Protein AF-A0A7W1DLP0-F1 (afdb_monomer_lite)

Radius of gyration: 19.82 Å; chains: 1; bounding box: 44×26×60 Å

pLDDT: mean 76.27, std 16.52, range [38.44, 96.44]

Sequence (140 aa):
MMRAHSLRAVLAGSERDIARGMTSEERAEEHRLATALTTLLAQRTSQRSLPKPDAASLAKLELAIKGATAERAAAREKLFARLPDLPIWRGLGPVATVEDLPTLLDTDGQALLQFLVDEHDVLMLLASRKTGQAGIVQKA

Foldseek 3Di:
DVVVVVVCLVCVVVLLVQQPPHDPVLNVVLVVLNVQLVVLVVVLVVLVPDPDRDPVVNVVSVVSNVVSVVVNVVSVVVVCVVVVCSCVVSVVDPDDDLVCLCVVAVDAPDKDWDWDDDPPDIWIKIFHDDVPDGDTDGDD

Secondary structure (DSSP, 8-state):
-HHHHHHHHHHTTGGGG--TT--HHHHHHHHHHHHHHHHHHHHHHHHHHSSS--HHHHHHHHHHHHHHHHHHHHHHHHHHHH-TTHHHHTT-SSPP-GGGHHHHT-STT-EEEEEEE-SS-EEEEEEEEETTEEEEEEE-

Structure (mmCIF, N/CA/C/O backbone):
data_AF-A0A7W1DLP0-F1
#
_entry.id   AF-A0A7W1DLP0-F1
#
loop_
_atom_site.group_PDB
_atom_site.id
_atom_site.type_symbol
_atom_site.label_atom_id
_atom_site.label_alt_id
_atom_site.label_comp_id
_atom_site.label_asym_id
_atom_site.label_entity_id
_atom_site.label_seq_id
_atom_site.pdbx_PDB_ins_code
_atom_site.Cartn_x
_atom_site.Cartn_y
_atom_site.Cartn_z
_atom_site.occupancy
_atom_site.B_iso_or_equiv
_atom_site.auth_seq_id
_atom_site.auth_comp_id
_atom_site.auth_asym_id
_atom_site.auth_atom_id
_atom_site.pdbx_PDB_model_num
ATOM 1 N N . MET A 1 1 ? 12.553 8.862 4.608 1.00 42.56 1 MET A N 1
ATOM 2 C CA . MET A 1 1 ? 11.181 8.817 4.047 1.00 42.56 1 MET A CA 1
ATOM 3 C C . MET A 1 1 ? 10.922 7.701 3.018 1.00 42.56 1 MET A C 1
ATOM 5 O O . MET A 1 1 ? 9.783 7.269 2.940 1.00 42.56 1 MET A O 1
ATOM 9 N N . MET A 1 2 ? 11.908 7.147 2.287 1.00 38.44 2 MET A N 1
ATOM 10 C CA . MET A 1 2 ? 11.656 6.032 1.335 1.00 38.44 2 MET A CA 1
ATOM 11 C C . MET A 1 2 ? 11.213 4.704 1.984 1.00 38.44 2 MET A C 1
ATOM 13 O O . MET A 1 2 ? 10.457 3.947 1.384 1.00 38.44 2 MET A O 1
ATOM 17 N N . ARG A 1 3 ? 11.642 4.427 3.224 1.00 41.91 3 ARG A N 1
ATOM 18 C CA . ARG A 1 3 ? 11.390 3.152 3.92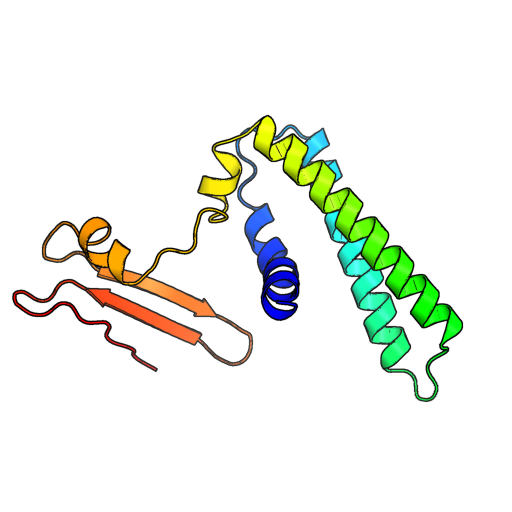4 1.00 41.91 3 ARG A CA 1
ATOM 19 C C . ARG A 1 3 ? 9.898 2.886 4.171 1.00 41.91 3 ARG A C 1
ATOM 21 O O . ARG A 1 3 ? 9.448 1.760 4.010 1.00 41.91 3 ARG A O 1
ATOM 28 N N . ALA A 1 4 ? 9.132 3.934 4.482 1.00 40.12 4 ALA A N 1
ATOM 29 C CA . ALA A 1 4 ? 7.700 3.837 4.760 1.00 40.12 4 ALA A CA 1
ATOM 30 C C . ALA A 1 4 ? 6.877 3.505 3.505 1.00 40.12 4 ALA A C 1
ATOM 32 O O . ALA A 1 4 ? 5.945 2.713 3.580 1.00 40.12 4 ALA A O 1
ATOM 33 N N . HIS A 1 5 ? 7.231 4.059 2.341 1.00 40.94 5 HIS A N 1
ATOM 34 C CA . HIS A 1 5 ? 6.543 3.750 1.083 1.00 40.94 5 HIS A CA 1
ATOM 35 C C . HIS A 1 5 ? 6.818 2.322 0.607 1.00 40.94 5 HIS A C 1
ATOM 37 O O . HIS A 1 5 ? 5.890 1.646 0.171 1.00 40.94 5 HIS A O 1
ATOM 43 N N . SER A 1 6 ? 8.058 1.846 0.749 1.00 41.81 6 SER A N 1
ATOM 44 C CA . SER A 1 6 ? 8.418 0.460 0.430 1.00 41.81 6 SER A CA 1
ATOM 45 C C . SER A 1 6 ? 7.738 -0.536 1.367 1.00 41.81 6 SER A C 1
ATOM 47 O O . SER A 1 6 ? 7.162 -1.509 0.897 1.00 41.81 6 SER A O 1
ATOM 49 N N . LEU A 1 7 ? 7.728 -0.262 2.677 1.00 45.34 7 LEU A N 1
ATOM 50 C CA . LEU A 1 7 ? 7.032 -1.098 3.656 1.00 45.34 7 LEU A CA 1
ATOM 51 C C . LEU A 1 7 ? 5.526 -1.153 3.368 1.00 45.34 7 LEU A C 1
ATOM 53 O O . LEU A 1 7 ? 4.936 -2.223 3.371 1.00 45.34 7 LEU A O 1
ATOM 57 N N . ARG A 1 8 ? 4.912 -0.019 3.017 1.00 53.09 8 ARG A N 1
ATOM 58 C CA . ARG A 1 8 ? 3.493 0.044 2.643 1.00 53.09 8 ARG A CA 1
ATOM 59 C C . ARG A 1 8 ? 3.184 -0.708 1.348 1.00 53.09 8 ARG A C 1
ATOM 61 O O . ARG A 1 8 ? 2.089 -1.227 1.200 1.00 53.09 8 ARG A O 1
ATOM 68 N N . ALA A 1 9 ? 4.125 -0.781 0.407 1.00 48.84 9 ALA A N 1
ATOM 69 C CA . ALA A 1 9 ? 3.966 -1.599 -0.795 1.00 48.84 9 ALA A CA 1
ATOM 70 C C . ALA A 1 9 ? 4.011 -3.106 -0.480 1.00 48.84 9 ALA A C 1
ATOM 72 O O . ALA A 1 9 ? 3.271 -3.864 -1.098 1.00 48.84 9 ALA A O 1
ATOM 73 N N . VAL A 1 10 ? 4.826 -3.519 0.498 1.00 50.47 10 VAL A N 1
ATOM 74 C CA . VAL A 1 10 ? 4.902 -4.909 0.985 1.00 50.47 10 VAL A CA 1
ATOM 75 C C . VAL A 1 10 ? 3.661 -5.278 1.811 1.00 50.47 10 VAL A C 1
ATOM 77 O O . VAL A 1 10 ? 3.060 -6.321 1.580 1.00 50.47 10 VAL A O 1
ATOM 80 N N . LEU A 1 11 ? 3.212 -4.390 2.705 1.00 53.84 11 LEU A N 1
ATOM 81 C CA . LEU A 1 11 ? 2.037 -4.600 3.564 1.00 53.84 11 LEU A CA 1
ATOM 82 C C . LEU A 1 11 ? 0.693 -4.450 2.830 1.00 53.84 11 LEU A C 1
ATOM 84 O O . LEU A 1 11 ? -0.323 -4.958 3.296 1.00 53.84 11 LEU A O 1
ATOM 88 N N . ALA A 1 12 ? 0.674 -3.818 1.651 1.00 54.06 12 ALA A N 1
ATOM 89 C CA . ALA A 1 12 ? -0.527 -3.688 0.824 1.00 54.06 12 ALA A CA 1
ATOM 90 C C . ALA A 1 12 ? -1.124 -5.039 0.387 1.00 54.06 12 ALA A C 1
ATOM 92 O O . ALA A 1 12 ? -2.293 -5.087 0.003 1.00 54.06 12 ALA A O 1
ATOM 93 N N . GLY A 1 13 ? -0.345 -6.128 0.435 1.00 48.44 13 GLY A N 1
ATOM 94 C CA . GLY A 1 13 ? -0.858 -7.485 0.241 1.00 48.44 13 GLY A CA 1
ATOM 95 C C . GLY A 1 13 ? -1.879 -7.886 1.310 1.00 48.44 13 GLY A C 1
ATOM 96 O O . GLY A 1 13 ? -2.881 -8.505 0.970 1.00 48.44 13 GLY A O 1
ATOM 97 N N . SER A 1 14 ? -1.669 -7.450 2.555 1.00 50.94 14 SER A N 1
ATOM 98 C CA . SER A 1 14 ? -2.524 -7.744 3.715 1.00 50.94 14 SER A CA 1
ATOM 99 C C . SER A 1 14 ? -3.711 -6.779 3.852 1.00 50.94 14 SER A C 1
ATOM 101 O O . SER A 1 14 ? -4.709 -7.109 4.479 1.00 50.94 14 SER A O 1
ATOM 103 N N . GLU A 1 15 ? -3.646 -5.593 3.230 1.00 53.72 15 GLU A N 1
ATOM 104 C CA . GLU A 1 15 ? -4.760 -4.622 3.183 1.00 53.72 15 GLU A CA 1
ATOM 105 C C . GLU A 1 15 ? -5.958 -5.121 2.341 1.00 53.72 15 GLU A C 1
ATOM 107 O O . GLU A 1 15 ? -7.066 -4.589 2.457 1.00 53.72 15 GLU A O 1
ATOM 112 N N . ARG A 1 16 ? -5.739 -6.121 1.472 1.00 56.09 16 ARG A N 1
ATOM 113 C CA . ARG A 1 16 ? -6.706 -6.598 0.466 1.00 56.09 16 ARG A CA 1
ATOM 114 C C . ARG A 1 16 ? -7.901 -7.358 1.039 1.00 56.09 16 ARG A C 1
ATOM 116 O O . ARG A 1 16 ? -8.958 -7.342 0.410 1.00 56.09 16 ARG A O 1
ATOM 123 N N . ASP A 1 17 ? -7.776 -7.958 2.218 1.00 60.97 17 ASP A N 1
ATOM 124 C CA . ASP A 1 17 ? -8.845 -8.799 2.780 1.00 60.97 17 ASP A CA 1
ATOM 125 C C . ASP A 1 17 ? -9.958 -7.985 3.458 1.00 60.97 17 ASP A C 1
ATOM 127 O O . ASP A 1 17 ? -11.027 -8.500 3.788 1.00 60.97 17 ASP A O 1
ATOM 131 N N . ILE A 1 18 ? -9.755 -6.672 3.595 1.00 68.94 18 ILE A N 1
ATOM 132 C CA . ILE A 1 18 ? -10.719 -5.746 4.181 1.00 68.94 18 ILE A CA 1
ATOM 133 C C . ILE A 1 18 ? -11.300 -4.890 3.051 1.00 68.94 18 ILE A C 1
ATOM 135 O O . ILE A 1 18 ? -10.790 -3.820 2.716 1.00 68.94 18 ILE A O 1
ATOM 139 N N . ALA A 1 19 ? -12.375 -5.396 2.438 1.00 80.56 19 ALA A N 1
ATOM 140 C CA . ALA A 1 19 ? -13.072 -4.783 1.296 1.00 80.56 19 ALA A CA 1
ATOM 141 C C . ALA A 1 19 ? -14.532 -4.393 1.602 1.00 80.56 19 ALA A C 1
ATOM 143 O O . ALA A 1 19 ? -15.372 -4.260 0.705 1.00 80.56 19 ALA A O 1
ATOM 144 N N . ARG A 1 20 ? -14.864 -4.242 2.888 1.00 80.31 20 ARG A N 1
ATOM 145 C CA . ARG A 1 20 ? -16.214 -3.896 3.343 1.00 80.31 20 ARG A CA 1
ATOM 146 C C . ARG A 1 20 ? -16.670 -2.577 2.705 1.00 80.31 20 ARG A C 1
ATOM 148 O O . ARG A 1 20 ? -15.977 -1.570 2.790 1.00 80.31 20 ARG A O 1
ATOM 155 N N . GLY A 1 21 ? -17.838 -2.593 2.061 1.00 86.44 21 GLY A N 1
ATOM 156 C CA . GLY A 1 21 ? -18.411 -1.422 1.382 1.00 86.44 21 GLY A CA 1
ATOM 157 C C . GLY A 1 21 ? -17.855 -1.136 -0.022 1.00 86.44 21 GLY A C 1
ATOM 158 O O . GLY A 1 21 ? -18.297 -0.179 -0.666 1.00 86.44 21 GLY A O 1
ATOM 159 N N . MET A 1 22 ? -16.909 -1.942 -0.521 1.00 91.69 22 MET A N 1
ATOM 160 C CA . MET A 1 22 ? -16.410 -1.839 -1.895 1.00 91.69 22 MET A CA 1
ATOM 161 C C . MET A 1 22 ? -17.300 -2.597 -2.880 1.00 91.69 22 MET A C 1
ATOM 163 O O . MET A 1 22 ? -17.646 -3.770 -2.679 1.00 91.69 22 MET A O 1
ATOM 167 N N . THR A 1 23 ? -17.591 -1.955 -4.005 1.00 93.12 23 THR A N 1
ATOM 168 C CA . THR A 1 23 ? -18.202 -2.610 -5.164 1.00 93.12 23 THR A CA 1
ATOM 169 C C . THR A 1 23 ? -17.237 -3.620 -5.795 1.00 93.12 23 THR A C 1
ATOM 171 O O . THR A 1 23 ? -16.037 -3.647 -5.502 1.00 93.12 23 THR A O 1
ATOM 174 N N . SER A 1 24 ? -17.758 -4.494 -6.657 1.00 90.31 24 SER A N 1
ATOM 175 C CA . SER A 1 24 ? -16.933 -5.416 -7.446 1.00 90.31 24 SER A CA 1
ATOM 176 C C . SER A 1 24 ? -15.985 -4.677 -8.389 1.00 90.31 24 SER A C 1
ATOM 178 O O . SER A 1 24 ? -14.847 -5.106 -8.554 1.00 90.31 24 SER A O 1
ATOM 180 N N . GLU A 1 25 ? -16.430 -3.560 -8.964 1.00 92.56 25 GLU A N 1
ATOM 181 C CA . GLU A 1 25 ? -15.634 -2.731 -9.871 1.00 92.56 25 GLU A CA 1
ATOM 182 C C . GLU A 1 25 ? -14.453 -2.087 -9.147 1.00 92.56 25 GLU A C 1
ATOM 184 O O . GLU A 1 25 ? -13.322 -2.176 -9.611 1.00 92.56 25 GLU A O 1
ATOM 189 N N . GLU A 1 26 ? -14.672 -1.527 -7.958 1.00 92.44 26 GLU A N 1
ATOM 190 C CA . GLU A 1 26 ? -13.589 -0.922 -7.172 1.00 92.44 26 GLU A CA 1
ATOM 191 C C . GLU A 1 26 ? -12.581 -1.953 -6.675 1.00 92.44 26 GLU A C 1
ATOM 193 O O . GLU A 1 26 ? -11.384 -1.676 -6.628 1.00 92.44 26 GLU A O 1
ATOM 198 N N . ARG A 1 27 ? -13.048 -3.159 -6.328 1.00 90.56 27 ARG A N 1
ATOM 199 C CA . ARG A 1 27 ? -12.160 -4.277 -5.985 1.00 90.56 27 ARG A CA 1
ATOM 200 C C . ARG A 1 27 ? -11.324 -4.710 -7.183 1.00 90.56 27 ARG A C 1
ATOM 202 O O . ARG A 1 27 ? -10.123 -4.927 -7.037 1.00 90.56 27 ARG A O 1
ATOM 209 N N . ALA A 1 28 ? -11.944 -4.829 -8.356 1.00 91.06 28 ALA A N 1
ATOM 210 C CA . ALA A 1 28 ? -11.246 -5.176 -9.588 1.00 91.06 28 ALA A CA 1
ATOM 211 C C . ALA A 1 28 ? -10.216 -4.105 -9.964 1.00 91.06 28 ALA A C 1
ATOM 213 O O . ALA A 1 28 ? -9.087 -4.439 -10.318 1.00 91.06 28 ALA A O 1
ATOM 214 N N . GLU A 1 29 ? -10.569 -2.831 -9.817 1.00 92.69 29 GLU A N 1
ATOM 215 C CA . GLU A 1 29 ? -9.684 -1.712 -10.117 1.00 92.69 29 GLU A CA 1
ATOM 216 C C . GLU A 1 29 ? -8.503 -1.630 -9.143 1.00 92.69 29 GLU A C 1
ATOM 218 O O . GLU A 1 29 ? -7.348 -1.545 -9.566 1.00 92.69 29 GLU A O 1
ATOM 223 N N . GLU A 1 30 ? -8.749 -1.752 -7.836 1.00 90.06 30 GLU A N 1
ATOM 224 C CA . GLU A 1 30 ? -7.677 -1.817 -6.839 1.00 90.06 30 GLU A CA 1
ATOM 225 C C . GLU A 1 30 ? -6.756 -3.021 -7.091 1.00 90.06 30 GLU A C 1
ATOM 227 O O . GLU A 1 30 ? -5.528 -2.906 -6.992 1.00 90.06 30 GLU A O 1
ATOM 232 N N . HIS A 1 31 ? -7.329 -4.167 -7.475 1.00 88.56 31 HIS A N 1
ATOM 233 C CA . HIS A 1 31 ? -6.557 -5.345 -7.844 1.00 88.56 31 HIS A CA 1
ATOM 234 C C . HIS A 1 31 ? -5.685 -5.086 -9.079 1.00 88.56 31 HIS A C 1
ATOM 236 O O . HIS A 1 31 ? -4.482 -5.349 -9.023 1.00 88.56 31 HIS A O 1
ATOM 242 N N . ARG A 1 32 ? -6.258 -4.527 -10.153 1.00 93.31 32 ARG A N 1
ATOM 243 C CA . ARG A 1 32 ? -5.564 -4.187 -11.404 1.00 93.31 32 ARG A CA 1
ATOM 244 C C . ARG A 1 32 ? -4.372 -3.268 -11.145 1.00 93.31 32 ARG A C 1
ATOM 246 O O . ARG A 1 32 ? -3.258 -3.581 -11.564 1.00 93.31 32 ARG A O 1
ATOM 253 N N . LEU A 1 33 ? -4.591 -2.171 -10.421 1.00 89.88 33 LEU A N 1
ATOM 254 C CA . LEU A 1 33 ? -3.567 -1.170 -10.109 1.00 89.88 33 LEU A CA 1
ATOM 255 C C . LEU A 1 33 ? -2.422 -1.751 -9.274 1.00 89.88 33 LEU A C 1
ATOM 257 O O . LEU A 1 33 ? -1.248 -1.500 -9.551 1.00 89.88 33 LEU A O 1
ATOM 261 N N . ALA A 1 34 ? -2.748 -2.552 -8.258 1.00 85.38 34 ALA A N 1
ATOM 262 C CA . ALA A 1 34 ? -1.739 -3.199 -7.428 1.00 85.38 34 ALA A CA 1
ATOM 263 C C . ALA A 1 34 ? -0.922 -4.232 -8.223 1.00 85.38 34 ALA A C 1
ATOM 265 O O . ALA A 1 34 ? 0.304 -4.226 -8.144 1.00 85.38 34 ALA A O 1
ATOM 266 N N . THR A 1 35 ? -1.571 -5.064 -9.041 1.00 86.31 35 THR A N 1
ATOM 267 C CA . THR A 1 35 ? -0.886 -6.052 -9.890 1.00 86.31 35 THR A CA 1
ATOM 268 C C . THR A 1 35 ? 0.025 -5.380 -10.921 1.00 86.31 35 THR A C 1
ATOM 270 O O . THR A 1 35 ? 1.158 -5.827 -11.117 1.00 86.31 35 THR A O 1
ATOM 273 N N . ALA A 1 36 ? -0.410 -4.272 -11.528 1.00 89.31 36 ALA A N 1
ATOM 274 C CA . ALA A 1 36 ? 0.414 -3.492 -12.449 1.00 89.31 36 ALA A CA 1
ATOM 275 C C . ALA A 1 36 ? 1.685 -2.957 -11.766 1.00 89.31 36 ALA A C 1
ATOM 277 O O . ALA A 1 36 ? 2.790 -3.136 -12.282 1.00 89.31 36 ALA A O 1
ATOM 278 N N . LEU A 1 37 ? 1.551 -2.367 -10.573 1.00 88.81 37 LEU A N 1
ATOM 279 C CA . LEU A 1 37 ? 2.692 -1.849 -9.816 1.00 88.81 37 LEU A CA 1
ATOM 280 C C . LEU A 1 37 ? 3.661 -2.963 -9.393 1.00 88.81 37 LEU A C 1
ATOM 282 O O . LEU A 1 37 ? 4.868 -2.824 -9.590 1.00 88.81 37 LEU A O 1
ATOM 286 N N . THR A 1 38 ? 3.155 -4.081 -8.863 1.00 84.44 38 THR A N 1
ATOM 287 C CA . THR A 1 38 ? 3.988 -5.237 -8.488 1.00 84.44 38 THR A CA 1
ATOM 288 C C . THR A 1 38 ? 4.745 -5.794 -9.690 1.00 84.44 38 THR A C 1
ATOM 290 O O . THR A 1 38 ? 5.937 -6.078 -9.587 1.00 84.44 38 THR A O 1
ATOM 293 N N . THR A 1 39 ? 4.090 -5.882 -10.849 1.00 89.31 39 THR A N 1
ATOM 294 C CA . THR A 1 39 ? 4.720 -6.346 -12.093 1.00 89.31 39 THR A CA 1
ATOM 295 C C . THR A 1 39 ? 5.867 -5.427 -12.512 1.00 89.31 39 THR A C 1
ATOM 297 O O . THR A 1 39 ? 6.962 -5.906 -12.797 1.00 89.31 39 THR A O 1
ATOM 300 N N . LEU A 1 40 ? 5.661 -4.106 -12.494 1.00 90.06 40 LEU A N 1
ATOM 301 C CA . LEU A 1 40 ? 6.706 -3.132 -12.829 1.00 90.06 40 LEU A CA 1
ATOM 302 C C . LEU A 1 40 ? 7.891 -3.192 -11.854 1.00 90.06 40 LEU A C 1
ATOM 304 O O . LEU A 1 40 ? 9.050 -3.127 -12.271 1.00 90.06 40 LEU A O 1
ATOM 308 N N . LEU A 1 41 ? 7.619 -3.354 -10.555 1.00 87.62 41 LEU A N 1
ATOM 309 C CA . LEU A 1 41 ? 8.659 -3.522 -9.539 1.00 87.62 41 LEU A CA 1
ATOM 310 C C . LEU A 1 41 ? 9.466 -4.806 -9.769 1.00 87.62 41 LEU 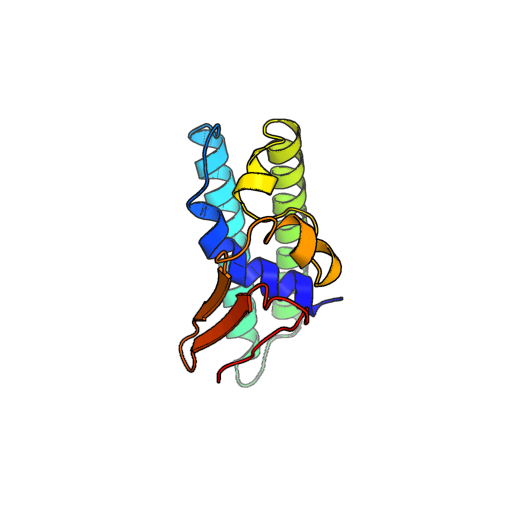A C 1
ATOM 312 O O . LEU A 1 41 ? 10.694 -4.761 -9.692 1.00 87.62 41 LEU A O 1
ATOM 316 N N . ALA A 1 42 ? 8.804 -5.918 -10.099 1.00 87.50 42 ALA A N 1
ATOM 317 C CA . ALA A 1 42 ? 9.459 -7.182 -10.427 1.00 87.50 42 ALA A CA 1
ATOM 318 C C . ALA A 1 42 ? 10.324 -7.064 -11.693 1.00 87.50 42 ALA A C 1
ATOM 320 O O . ALA A 1 42 ? 11.484 -7.476 -11.683 1.00 87.50 42 ALA A O 1
ATOM 321 N N . GLN A 1 43 ? 9.811 -6.422 -12.749 1.00 91.62 43 GLN A N 1
ATOM 322 C CA . GLN A 1 43 ? 10.566 -6.148 -13.977 1.00 91.62 43 GLN A CA 1
ATOM 323 C C . GLN A 1 43 ? 11.817 -5.315 -13.699 1.00 91.62 43 GLN A C 1
ATOM 325 O O . GLN A 1 43 ? 12.900 -5.644 -14.182 1.00 91.62 43 GLN A O 1
ATOM 330 N N . ARG A 1 44 ? 11.706 -4.271 -12.869 1.00 92.81 44 ARG A N 1
ATOM 331 C CA . ARG A 1 44 ? 12.865 -3.479 -12.444 1.00 92.81 44 ARG A CA 1
ATOM 332 C C . ARG A 1 44 ? 13.876 -4.327 -11.680 1.00 92.81 44 ARG A C 1
ATOM 334 O O . ARG A 1 44 ? 15.067 -4.233 -11.962 1.00 92.81 44 ARG A O 1
ATOM 341 N N . THR A 1 45 ? 13.432 -5.125 -10.712 1.00 88.75 45 THR A N 1
ATOM 342 C CA . THR A 1 45 ? 14.326 -6.001 -9.941 1.00 88.75 45 THR A CA 1
ATOM 343 C C . THR A 1 45 ? 15.062 -6.971 -10.866 1.00 88.75 45 THR A C 1
ATOM 345 O O . THR A 1 45 ? 16.287 -7.052 -10.805 1.00 88.75 45 THR A O 1
ATOM 348 N N . SER A 1 46 ? 14.346 -7.608 -11.798 1.00 91.19 46 SER A N 1
ATOM 349 C CA . SER A 1 46 ? 14.927 -8.489 -12.815 1.00 91.19 46 SER A CA 1
ATOM 350 C C . SER A 1 46 ? 15.955 -7.757 -13.681 1.00 91.19 46 SER A C 1
ATOM 352 O O . SER A 1 46 ? 17.075 -8.235 -13.835 1.00 91.19 46 SER A O 1
ATOM 354 N N . GLN A 1 47 ? 15.627 -6.568 -14.193 1.00 91.25 47 GLN A N 1
ATOM 355 C CA . GLN A 1 47 ? 16.534 -5.769 -15.021 1.00 91.25 47 GLN A CA 1
ATOM 356 C C . GLN A 1 47 ? 17.815 -5.371 -14.273 1.00 91.25 47 GLN A C 1
ATOM 358 O O . GLN A 1 47 ? 18.901 -5.382 -14.848 1.00 91.25 47 GLN A O 1
ATOM 363 N N . ARG A 1 48 ? 17.707 -5.042 -12.980 1.00 90.88 48 ARG A N 1
ATOM 364 C CA . ARG A 1 48 ? 18.861 -4.708 -12.128 1.00 90.88 48 ARG A CA 1
ATOM 365 C C . ARG A 1 48 ? 19.740 -5.913 -11.804 1.00 90.88 48 ARG A C 1
ATOM 367 O O . ARG A 1 48 ? 20.906 -5.711 -11.489 1.00 90.88 48 ARG A O 1
ATOM 374 N N . SER A 1 49 ? 19.190 -7.125 -11.859 1.00 92.19 49 SER A N 1
ATOM 375 C CA . SER A 1 49 ? 19.924 -8.366 -11.579 1.00 92.19 49 SER A CA 1
ATOM 376 C C . SER A 1 49 ? 20.754 -8.874 -12.764 1.00 92.19 49 SER A C 1
ATOM 378 O O . SER A 1 49 ? 21.555 -9.791 -12.605 1.00 92.19 49 SER A O 1
ATOM 380 N N . LEU A 1 50 ?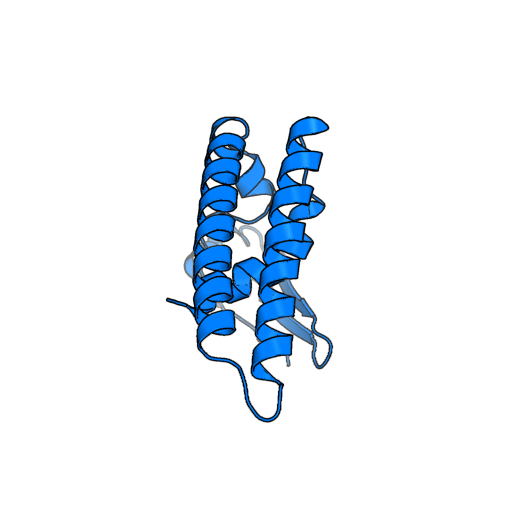 20.584 -8.284 -13.953 1.00 92.81 50 LEU A N 1
ATOM 381 C CA . LEU A 1 50 ? 21.354 -8.657 -15.136 1.00 92.81 50 LEU A CA 1
ATOM 382 C C . LEU A 1 50 ? 22.837 -8.267 -14.984 1.00 92.81 50 LEU A C 1
ATOM 384 O O . LEU A 1 50 ? 23.127 -7.211 -14.423 1.00 92.81 50 LEU A O 1
ATOM 388 N N . PRO A 1 51 ? 23.784 -9.033 -15.566 1.00 90.88 51 PRO A N 1
ATOM 389 C CA . PRO A 1 51 ? 25.216 -8.714 -15.510 1.00 90.88 51 PRO A CA 1
ATOM 390 C C . PRO A 1 51 ? 25.583 -7.334 -16.078 1.00 90.88 51 PRO A C 1
ATOM 392 O O . PRO A 1 51 ? 26.559 -6.720 -15.656 1.00 90.88 51 PRO A O 1
ATOM 395 N N . LYS A 1 52 ? 24.796 -6.833 -17.039 1.00 92.25 52 LYS A N 1
ATOM 396 C CA . LYS A 1 52 ? 24.921 -5.484 -17.600 1.00 92.25 52 LYS A CA 1
ATOM 397 C C . LYS A 1 52 ? 23.527 -4.865 -17.751 1.00 92.25 52 LYS A C 1
ATOM 399 O O . LYS A 1 52 ? 22.913 -5.019 -18.807 1.00 92.25 52 LYS A O 1
ATOM 404 N N . PRO A 1 53 ? 23.002 -4.201 -16.709 1.00 90.44 53 PRO A N 1
ATOM 405 C CA . PRO A 1 53 ? 21.681 -3.589 -16.764 1.00 90.44 53 PRO A CA 1
ATOM 406 C C . PRO A 1 53 ? 21.622 -2.488 -17.828 1.00 90.44 53 PRO A C 1
ATOM 408 O O . PRO A 1 53 ? 22.482 -1.607 -17.864 1.00 90.44 53 PRO A O 1
ATOM 411 N N . ASP A 1 54 ? 20.595 -2.508 -18.679 1.00 94.56 54 ASP A N 1
ATOM 412 C CA . ASP A 1 54 ? 20.339 -1.401 -19.606 1.00 94.56 54 ASP A CA 1
ATOM 413 C C . ASP A 1 54 ? 19.740 -0.201 -18.857 1.00 94.56 54 ASP A C 1
ATOM 415 O O . ASP A 1 54 ? 18.625 -0.267 -18.326 1.00 94.56 54 ASP A O 1
ATOM 419 N N . ALA A 1 55 ? 20.494 0.899 -18.836 1.00 93.25 55 ALA A N 1
ATOM 420 C CA . ALA A 1 55 ? 20.130 2.140 -18.168 1.00 93.25 55 ALA A CA 1
ATOM 421 C C . ALA A 1 55 ? 18.887 2.806 -18.780 1.00 93.25 55 ALA A C 1
ATOM 423 O O . ALA A 1 55 ? 18.092 3.387 -18.040 1.00 93.25 55 ALA A O 1
ATOM 424 N N . ALA A 1 56 ? 18.678 2.697 -20.097 1.00 94.75 56 ALA A N 1
ATOM 425 C CA . ALA A 1 56 ? 17.513 3.286 -20.755 1.00 94.75 56 ALA A CA 1
ATOM 426 C C . ALA A 1 56 ? 16.227 2.541 -20.363 1.00 94.75 56 ALA A C 1
ATOM 428 O O . ALA A 1 56 ? 15.235 3.162 -19.970 1.00 94.75 56 ALA A O 1
ATOM 429 N N . SER A 1 57 ? 16.266 1.206 -20.380 1.00 92.19 57 SER A N 1
ATOM 430 C CA . SER A 1 57 ? 15.165 0.369 -19.892 1.00 92.19 57 SER A CA 1
ATOM 431 C C . SER A 1 57 ? 14.873 0.600 -18.409 1.00 92.19 57 SER A C 1
ATOM 433 O O . SER A 1 57 ? 13.707 0.709 -18.027 1.00 92.19 57 SER A O 1
ATOM 435 N N . LEU A 1 58 ? 15.904 0.746 -17.568 1.00 94.81 58 LEU A N 1
ATOM 436 C CA . LEU A 1 58 ? 15.718 1.075 -16.151 1.00 94.81 58 LEU A CA 1
ATOM 437 C C . LEU A 1 58 ? 15.051 2.439 -15.954 1.00 94.81 58 LEU A C 1
ATOM 439 O O . LEU A 1 58 ? 14.110 2.538 -15.170 1.00 94.81 58 LEU A O 1
ATOM 443 N N . ALA A 1 59 ? 15.478 3.472 -16.683 1.00 95.25 59 ALA A N 1
ATOM 444 C CA . ALA A 1 59 ? 14.868 4.798 -16.599 1.00 95.25 59 ALA A CA 1
ATOM 445 C C . ALA A 1 59 ? 13.384 4.776 -17.009 1.00 95.25 59 ALA A C 1
ATOM 447 O O . ALA A 1 59 ? 12.545 5.396 -16.352 1.00 95.25 59 ALA A O 1
ATOM 448 N N . LYS A 1 60 ? 13.040 4.007 -18.051 1.00 96.44 60 LYS A N 1
ATOM 449 C CA . LYS A 1 60 ? 11.649 3.805 -18.479 1.00 96.44 60 LYS A CA 1
ATOM 450 C C . LYS A 1 60 ? 10.815 3.105 -17.401 1.00 96.44 60 LYS A C 1
ATOM 452 O O . LYS A 1 60 ? 9.687 3.523 -17.144 1.00 96.44 60 LYS A O 1
ATOM 457 N N . LEU A 1 61 ? 11.366 2.071 -16.762 1.00 93.88 61 LEU A N 1
ATOM 458 C CA . LEU A 1 61 ? 10.698 1.351 -15.674 1.00 93.88 61 LEU A CA 1
ATOM 459 C C . LEU A 1 61 ? 10.478 2.247 -14.451 1.00 93.88 61 LEU A C 1
ATOM 461 O O . LEU A 1 61 ? 9.383 2.245 -13.900 1.00 93.88 61 LEU A O 1
ATOM 465 N N . GLU A 1 62 ? 11.460 3.059 -14.057 1.00 92.25 62 GLU A N 1
ATOM 466 C CA . GLU A 1 62 ? 11.305 4.007 -12.943 1.00 92.25 62 GLU A CA 1
ATOM 467 C C . GLU A 1 62 ? 10.214 5.054 -13.222 1.00 92.25 62 GLU A C 1
ATOM 469 O O . GLU A 1 62 ? 9.385 5.341 -12.354 1.00 92.25 62 GLU A O 1
ATOM 474 N N . LEU A 1 63 ? 10.146 5.579 -14.451 1.00 96.00 63 LEU A N 1
ATOM 475 C CA . LEU A 1 63 ? 9.076 6.496 -14.848 1.00 96.00 63 LEU A CA 1
ATOM 476 C C . LEU A 1 63 ? 7.696 5.818 -14.797 1.00 96.00 63 LEU A C 1
ATOM 478 O O . LEU A 1 63 ? 6.745 6.400 -14.271 1.00 96.00 63 LEU A O 1
ATOM 482 N N . ALA A 1 64 ? 7.592 4.581 -15.290 1.00 93.56 64 ALA A N 1
ATOM 483 C CA . ALA A 1 64 ? 6.356 3.805 -15.243 1.00 93.56 64 ALA A CA 1
ATOM 484 C C . ALA A 1 64 ? 5.923 3.492 -13.800 1.00 93.56 64 ALA A C 1
ATOM 486 O O . ALA A 1 64 ? 4.749 3.645 -13.467 1.00 93.56 64 ALA A O 1
ATOM 487 N N . ILE A 1 65 ? 6.862 3.127 -12.919 1.00 90.19 65 ILE A N 1
ATOM 488 C CA . ILE A 1 65 ? 6.606 2.888 -11.489 1.00 90.19 65 ILE A CA 1
ATOM 489 C C . ILE A 1 65 ? 6.073 4.157 -10.825 1.00 90.19 65 ILE A C 1
ATOM 491 O O . ILE A 1 65 ? 5.102 4.091 -10.068 1.00 90.19 65 ILE A O 1
ATOM 495 N N . LYS A 1 66 ? 6.667 5.320 -11.119 1.00 90.06 66 LYS A N 1
ATOM 496 C CA . LYS A 1 66 ? 6.189 6.606 -10.598 1.00 90.06 66 LYS A CA 1
ATOM 497 C C . LYS A 1 66 ? 4.755 6.896 -11.053 1.00 90.06 66 LYS A C 1
ATOM 499 O O . LYS A 1 66 ? 3.932 7.277 -10.223 1.00 90.06 66 LYS A O 1
ATOM 504 N N . GLY A 1 67 ? 4.450 6.669 -12.332 1.00 91.19 67 GLY A N 1
ATOM 505 C CA . GLY A 1 67 ? 3.101 6.815 -12.888 1.00 91.19 67 GLY A CA 1
ATOM 506 C C . GLY A 1 67 ? 2.082 5.892 -12.215 1.00 91.19 67 GLY A C 1
ATOM 507 O O . GLY A 1 67 ? 1.093 6.370 -11.665 1.00 91.19 67 GLY A O 1
ATOM 508 N N . ALA A 1 68 ? 2.367 4.590 -12.161 1.00 88.19 68 ALA A N 1
ATOM 509 C CA . ALA A 1 68 ? 1.493 3.596 -11.533 1.00 88.19 68 ALA A CA 1
ATOM 510 C C . ALA A 1 68 ? 1.289 3.853 -10.027 1.00 88.19 68 ALA A C 1
ATOM 512 O O . ALA A 1 68 ? 0.198 3.654 -9.492 1.00 88.19 68 ALA A O 1
ATOM 513 N N . THR A 1 69 ? 2.321 4.344 -9.333 1.00 85.94 69 THR A N 1
ATOM 514 C CA . THR A 1 69 ? 2.222 4.740 -7.919 1.00 85.94 69 THR A CA 1
ATOM 515 C C . THR A 1 69 ? 1.262 5.916 -7.739 1.00 85.94 69 THR A C 1
ATOM 517 O O . THR A 1 69 ? 0.444 5.895 -6.819 1.00 85.94 69 THR A O 1
ATOM 520 N N . ALA A 1 70 ? 1.337 6.925 -8.612 1.00 88.88 70 ALA A N 1
ATOM 521 C CA . ALA A 1 70 ? 0.449 8.084 -8.572 1.00 88.88 70 ALA A CA 1
ATOM 522 C C . ALA A 1 70 ? -1.004 7.711 -8.914 1.00 88.88 70 ALA A C 1
ATOM 524 O O . ALA A 1 70 ? -1.918 8.125 -8.204 1.00 88.88 70 ALA A O 1
ATOM 525 N N . GLU A 1 71 ? -1.216 6.877 -9.936 1.00 91.31 71 GLU A N 1
ATOM 526 C CA . GLU A 1 71 ? -2.544 6.375 -10.319 1.00 91.31 71 GLU A CA 1
ATOM 527 C C . GLU A 1 71 ? -3.196 5.609 -9.160 1.00 91.31 71 GLU A C 1
ATOM 529 O O . GLU A 1 71 ? -4.326 5.904 -8.765 1.00 91.31 71 GLU A O 1
ATOM 534 N N . ARG A 1 72 ? -2.446 4.697 -8.526 1.00 89.75 72 ARG A N 1
ATOM 535 C CA . ARG A 1 72 ? -2.920 3.958 -7.351 1.00 89.75 72 ARG A CA 1
ATOM 536 C C . ARG A 1 72 ? -3.223 4.877 -6.167 1.00 89.75 72 ARG A C 1
ATOM 538 O O . ARG A 1 72 ? -4.211 4.655 -5.468 1.00 89.75 72 ARG A O 1
ATOM 545 N N . ALA A 1 73 ? -2.395 5.892 -5.921 1.00 86.94 73 ALA A N 1
ATOM 546 C CA . ALA A 1 73 ? -2.631 6.850 -4.843 1.00 86.94 73 ALA A CA 1
ATOM 547 C C . ALA A 1 73 ? -3.934 7.636 -5.060 1.00 86.94 73 ALA A C 1
ATOM 549 O O . ALA A 1 73 ? -4.744 7.711 -4.138 1.00 86.94 73 ALA A O 1
ATOM 550 N N . ALA A 1 74 ? -4.166 8.131 -6.278 1.00 91.88 74 ALA A N 1
ATOM 551 C CA . ALA A 1 74 ? -5.376 8.867 -6.634 1.00 91.88 74 ALA A CA 1
ATOM 552 C C . ALA A 1 74 ? -6.640 7.992 -6.563 1.00 91.88 74 ALA A C 1
ATOM 554 O O . ALA A 1 74 ? -7.675 8.431 -6.063 1.00 91.88 74 ALA A O 1
ATOM 555 N N .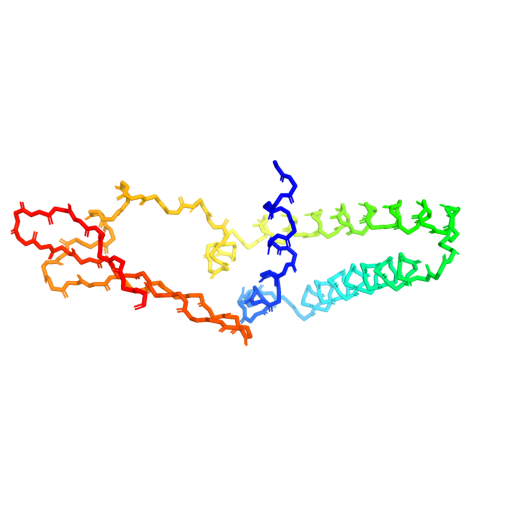 ALA A 1 75 ? -6.569 6.739 -7.026 1.00 90.69 75 ALA A N 1
ATOM 556 C CA . ALA A 1 75 ? -7.682 5.795 -6.908 1.00 90.69 75 ALA A CA 1
ATOM 557 C C . ALA A 1 75 ? -8.031 5.516 -5.438 1.00 90.69 75 ALA A C 1
ATOM 559 O O . ALA A 1 75 ? -9.200 5.531 -5.054 1.00 90.69 75 ALA A O 1
ATOM 560 N N . ARG A 1 76 ? -7.011 5.328 -4.595 1.00 90.50 76 ARG A N 1
ATOM 561 C CA . ARG A 1 76 ? -7.186 5.092 -3.160 1.00 90.50 76 ARG A CA 1
ATOM 562 C C . ARG A 1 76 ? -7.766 6.304 -2.433 1.00 90.50 76 ARG A C 1
ATOM 564 O O . ARG A 1 76 ? -8.609 6.136 -1.562 1.00 90.50 76 ARG A O 1
ATOM 571 N N . GLU A 1 77 ? -7.343 7.511 -2.793 1.00 91.12 77 GLU A N 1
ATOM 572 C CA . GLU A 1 77 ? -7.902 8.748 -2.239 1.00 91.12 77 GLU A CA 1
ATOM 573 C C . GLU A 1 77 ? -9.405 8.859 -2.525 1.00 91.12 77 GLU A C 1
ATOM 575 O O . GLU A 1 77 ? -10.191 9.071 -1.604 1.00 91.12 77 GLU A O 1
ATOM 580 N N . LYS A 1 78 ? -9.827 8.602 -3.771 1.00 93.62 78 LYS A N 1
ATOM 581 C CA . LYS A 1 78 ? -11.252 8.556 -4.141 1.00 93.62 78 LYS A CA 1
ATOM 582 C C . LYS A 1 78 ? -12.014 7.483 -3.362 1.00 93.62 78 LYS A C 1
ATOM 584 O O . LYS A 1 78 ? -13.116 7.739 -2.880 1.00 93.62 78 LYS A O 1
ATOM 589 N N . LEU A 1 79 ? -11.421 6.297 -3.222 1.00 92.06 79 LEU A N 1
ATOM 590 C CA . LEU A 1 79 ? -12.022 5.193 -2.480 1.00 92.06 79 LEU A CA 1
ATOM 591 C C . LEU A 1 79 ? -12.235 5.556 -1.005 1.00 92.06 79 LEU A C 1
ATOM 593 O O . LEU A 1 79 ? -13.307 5.305 -0.466 1.00 92.06 79 LEU A O 1
ATOM 597 N N . PHE A 1 80 ? -11.245 6.174 -0.362 1.00 91.38 80 PHE A N 1
ATOM 598 C CA . PHE A 1 80 ? -11.325 6.560 1.048 1.00 91.38 80 PHE A CA 1
ATOM 599 C C . PHE A 1 80 ? -12.222 7.774 1.285 1.00 91.38 80 PHE A C 1
ATOM 601 O O . PHE A 1 80 ? -12.860 7.850 2.328 1.00 91.38 80 PHE A O 1
ATOM 608 N N . ALA A 1 81 ? -12.349 8.681 0.315 1.00 93.31 81 ALA A N 1
ATOM 609 C CA . ALA A 1 81 ? -13.351 9.741 0.377 1.00 93.31 81 ALA A CA 1
ATOM 610 C C . ALA A 1 81 ? -14.782 9.173 0.375 1.00 93.31 81 ALA A C 1
ATOM 612 O O . ALA A 1 81 ? -15.659 9.697 1.058 1.00 93.31 81 ALA A O 1
ATOM 613 N N . ARG A 1 82 ? -15.020 8.082 -0.367 1.00 94.44 82 ARG A N 1
ATOM 614 C CA . ARG A 1 82 ? -16.316 7.389 -0.394 1.00 94.44 82 ARG A CA 1
ATOM 615 C C . ARG A 1 82 ? -16.527 6.467 0.812 1.00 94.44 82 ARG A C 1
ATOM 617 O O . ARG A 1 82 ? -17.652 6.326 1.281 1.00 94.44 82 ARG A O 1
ATOM 624 N N . LEU A 1 83 ? -15.464 5.817 1.285 1.00 92.88 83 LEU A N 1
ATOM 625 C CA . LEU A 1 83 ? -15.461 4.891 2.418 1.00 92.88 83 LEU A CA 1
ATOM 626 C C . LEU A 1 83 ? -14.487 5.377 3.505 1.00 92.88 83 LEU A C 1
ATOM 628 O O . LEU A 1 83 ? -13.385 4.832 3.618 1.00 92.88 83 LEU A O 1
ATOM 632 N N . PRO A 1 84 ? -14.872 6.371 4.321 1.00 89.69 84 PRO A N 1
ATOM 633 C CA . PRO A 1 84 ? -13.980 6.953 5.326 1.00 89.69 84 PRO A CA 1
ATOM 634 C C . PRO A 1 84 ? -13.577 5.967 6.433 1.00 89.69 84 PRO A C 1
ATOM 636 O O . PRO A 1 84 ? -12.484 6.083 6.982 1.00 89.69 84 PRO A O 1
ATOM 639 N N . ASP A 1 85 ? -14.400 4.952 6.708 1.00 85.62 85 ASP A N 1
ATOM 640 C CA . ASP A 1 85 ? -14.094 3.914 7.703 1.00 85.62 85 ASP A CA 1
ATOM 641 C C . ASP A 1 85 ? -13.144 2.830 7.167 1.00 85.62 85 ASP A C 1
ATOM 643 O O . ASP A 1 85 ? -12.487 2.125 7.934 1.00 85.62 85 ASP A O 1
ATOM 647 N N . LEU A 1 86 ? -13.029 2.691 5.842 1.00 85.31 86 LEU A N 1
ATOM 648 C CA . LEU A 1 86 ? -12.172 1.689 5.209 1.00 85.31 86 LEU A CA 1
ATOM 649 C C . LEU A 1 86 ? -10.684 1.824 5.577 1.00 85.31 86 LEU A C 1
ATOM 651 O O . LEU A 1 86 ? -10.085 0.797 5.901 1.00 85.31 86 LEU A O 1
ATOM 655 N N . PRO A 1 87 ? -10.049 3.016 5.563 1.00 82.00 87 PRO A N 1
ATOM 656 C CA . PRO A 1 87 ? -8.673 3.147 6.033 1.00 82.00 87 PRO A CA 1
ATOM 657 C C . PRO A 1 87 ? -8.522 2.768 7.511 1.00 82.00 87 PRO A C 1
ATOM 659 O O . PRO A 1 87 ? -7.495 2.203 7.872 1.00 82.00 87 PRO A O 1
ATOM 662 N N . ILE A 1 88 ? -9.532 3.005 8.355 1.00 77.94 88 ILE A N 1
ATOM 663 C CA . ILE A 1 88 ? -9.500 2.603 9.769 1.00 77.94 88 ILE A CA 1
ATOM 664 C C . ILE A 1 88 ? -9.501 1.080 9.871 1.00 77.94 88 ILE A C 1
ATOM 666 O O . ILE A 1 88 ? -8.623 0.506 10.512 1.00 77.94 88 ILE A O 1
ATOM 670 N N . TRP A 1 89 ? -10.431 0.413 9.183 1.00 75.31 89 TRP A N 1
ATOM 671 C CA . TRP A 1 89 ? -10.489 -1.049 9.172 1.00 75.31 89 TRP A CA 1
ATOM 672 C C . TRP A 1 89 ? -9.215 -1.670 8.598 1.00 75.31 89 TRP A C 1
ATOM 674 O O . TRP A 1 89 ? -8.762 -2.690 9.098 1.00 75.31 89 TRP A O 1
ATOM 684 N N . ARG A 1 90 ? -8.593 -1.031 7.602 1.00 79.25 90 ARG A N 1
ATOM 685 C CA . ARG A 1 90 ? -7.307 -1.451 7.022 1.00 79.25 90 ARG A CA 1
ATOM 686 C C . ARG A 1 90 ? -6.087 -1.121 7.890 1.00 79.25 90 ARG A C 1
ATOM 688 O O . ARG A 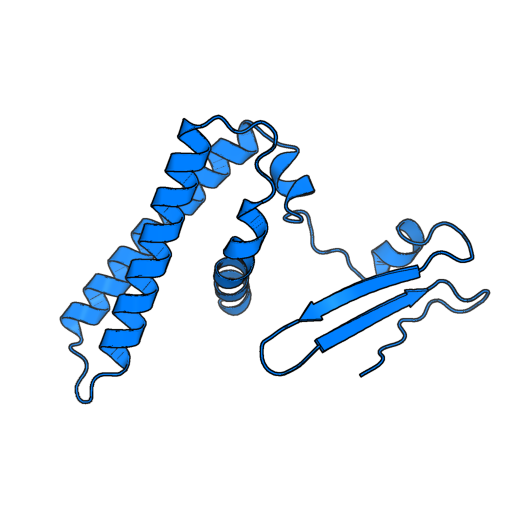1 90 ? -4.965 -1.339 7.443 1.00 79.25 90 ARG A O 1
ATOM 695 N N . GLY A 1 91 ? -6.271 -0.567 9.091 1.00 71.69 91 GLY A N 1
ATOM 696 C CA . GLY A 1 91 ? -5.163 -0.182 9.970 1.00 71.69 91 GLY A CA 1
ATOM 697 C C . GLY A 1 91 ? -4.284 0.933 9.390 1.00 71.69 91 GLY A C 1
ATOM 698 O O . GLY A 1 91 ? -3.129 1.082 9.773 1.00 71.69 91 GLY A O 1
ATOM 699 N N . LEU A 1 92 ? -4.817 1.719 8.450 1.00 74.62 92 LEU A N 1
ATOM 700 C CA . LEU A 1 92 ? -4.151 2.857 7.809 1.00 74.62 92 LEU A CA 1
ATOM 701 C C . LEU A 1 92 ? -4.344 4.173 8.571 1.00 74.62 92 LEU A C 1
ATOM 703 O O . LEU A 1 92 ? -3.999 5.236 8.046 1.00 74.62 92 LEU A O 1
ATOM 707 N N . GLY A 1 93 ? -4.893 4.098 9.784 1.00 66.00 93 GLY A N 1
ATOM 708 C CA . GLY A 1 93 ? -4.975 5.215 10.713 1.00 66.00 93 GLY A CA 1
ATOM 709 C C . GLY A 1 93 ? -3.596 5.734 11.148 1.00 66.00 93 GLY A C 1
ATOM 710 O O . GLY A 1 93 ? -2.558 5.196 10.746 1.00 66.00 93 GLY A O 1
ATOM 711 N N . PRO A 1 94 ? -3.563 6.812 11.948 1.00 62.81 94 PRO A N 1
ATOM 712 C CA . PRO A 1 94 ? -2.327 7.277 12.567 1.00 62.81 94 PRO A CA 1
ATOM 713 C C . PRO A 1 94 ? -1.642 6.133 13.327 1.00 62.81 94 PRO A C 1
ATOM 715 O O . PRO A 1 94 ? -2.305 5.278 13.913 1.00 62.81 94 PRO A O 1
ATOM 718 N N . VAL A 1 95 ? -0.308 6.098 13.266 1.00 63.38 95 VAL A N 1
ATOM 719 C CA . VAL A 1 95 ? 0.497 5.097 13.978 1.00 63.38 95 VAL A CA 1
ATOM 720 C C . VAL A 1 95 ? 0.217 5.251 15.467 1.00 63.38 95 VAL A C 1
ATOM 722 O O . VAL A 1 95 ? 0.488 6.320 16.008 1.00 63.38 95 VAL A O 1
ATOM 725 N N . ALA A 1 96 ? -0.310 4.200 16.099 1.00 65.38 96 ALA A N 1
ATOM 726 C CA . ALA A 1 96 ? -0.472 4.172 17.544 1.00 65.38 96 ALA A CA 1
ATOM 727 C C . ALA A 1 96 ? 0.905 4.284 18.207 1.00 65.38 96 ALA A C 1
ATOM 729 O O . ALA A 1 96 ? 1.842 3.571 17.827 1.00 65.38 96 ALA A O 1
ATOM 730 N N . THR A 1 97 ? 1.038 5.189 19.165 1.00 69.06 97 THR A N 1
ATOM 731 C CA . THR A 1 97 ? 2.282 5.411 19.898 1.00 69.06 97 THR A CA 1
ATOM 732 C C . THR A 1 97 ? 2.201 4.812 21.301 1.00 69.06 97 THR A C 1
ATOM 734 O O . THR A 1 97 ? 1.164 4.316 21.742 1.00 69.06 97 THR A O 1
ATOM 737 N N . VAL A 1 98 ? 3.324 4.803 22.024 1.00 69.00 98 VAL A N 1
ATOM 738 C CA . VAL A 1 98 ? 3.373 4.284 23.403 1.00 69.00 98 VAL A CA 1
ATOM 739 C C . VAL A 1 98 ? 2.439 5.084 24.316 1.00 69.00 98 VAL A C 1
ATOM 741 O O . VAL A 1 98 ? 1.861 4.537 25.252 1.00 69.00 98 VAL A O 1
ATOM 744 N N . GLU A 1 99 ? 2.245 6.363 24.003 1.00 76.00 99 GLU A N 1
ATOM 745 C CA . GLU A 1 99 ? 1.332 7.278 24.681 1.00 76.00 99 GLU A CA 1
ATOM 746 C C . GLU A 1 99 ? -0.146 6.878 24.532 1.00 76.00 99 GLU A C 1
ATOM 748 O O . GLU A 1 99 ? -0.951 7.267 25.375 1.00 76.00 99 GLU A O 1
ATOM 753 N N . ASP A 1 100 ? -0.499 6.056 23.536 1.00 74.62 100 ASP A N 1
ATOM 754 C CA . ASP A 1 100 ? -1.860 5.535 23.347 1.00 74.62 100 ASP A CA 1
ATOM 755 C C . ASP A 1 100 ? -2.135 4.275 24.189 1.00 74.62 100 ASP A C 1
ATOM 757 O O . ASP A 1 100 ? -3.294 3.917 24.418 1.00 74.62 100 ASP A O 1
ATOM 761 N N . LEU A 1 101 ? -1.091 3.600 24.694 1.00 73.06 101 LEU A N 1
ATOM 762 C CA . LEU A 1 101 ? -1.230 2.365 25.480 1.00 73.06 101 LEU A CA 1
ATOM 763 C C . LEU A 1 101 ? -2.129 2.508 26.718 1.00 73.06 101 LEU A C 1
ATOM 765 O O . LEU A 1 101 ? -2.877 1.569 26.982 1.00 73.06 101 LEU A O 1
ATOM 769 N N . PRO A 1 102 ? -2.124 3.620 27.481 1.00 75.81 102 PRO A N 1
ATOM 770 C CA . PRO A 1 102 ? -3.038 3.786 28.608 1.00 75.81 102 PRO A CA 1
ATOM 771 C C . PRO A 1 102 ? -4.516 3.787 28.201 1.00 75.81 102 PRO A C 1
ATOM 773 O O . PRO A 1 102 ? -5.339 3.315 28.981 1.00 75.81 102 PRO A O 1
ATOM 776 N N . THR A 1 103 ? -4.835 4.298 27.009 1.00 77.19 103 THR A N 1
ATOM 777 C CA . THR A 1 103 ? -6.195 4.317 26.447 1.00 77.19 103 THR A CA 1
ATOM 778 C C . THR A 1 103 ? -6.575 2.956 25.869 1.00 77.19 103 THR A C 1
ATOM 780 O O . THR A 1 103 ? -7.717 2.533 25.990 1.00 77.19 103 THR A O 1
ATOM 783 N N . LEU A 1 104 ? -5.620 2.258 25.248 1.00 72.44 104 LEU A N 1
ATOM 784 C CA . LEU A 1 104 ? -5.830 0.931 24.657 1.00 72.44 104 LEU A CA 1
ATOM 785 C C . LEU A 1 104 ? -5.897 -0.196 25.700 1.00 72.44 104 LEU A C 1
ATOM 787 O O . LEU A 1 104 ? -6.523 -1.220 25.448 1.00 72.44 104 LEU A O 1
ATOM 791 N N . LEU A 1 105 ? -5.225 -0.019 26.838 1.00 79.19 105 LEU A N 1
ATOM 792 C CA . LEU A 1 105 ? -5.198 -0.937 27.978 1.00 79.19 105 LEU A CA 1
ATOM 793 C C . LEU A 1 105 ? -5.911 -0.274 29.159 1.00 79.19 105 LEU A C 1
ATOM 795 O O . LEU A 1 105 ? -5.291 0.019 30.187 1.00 79.19 105 LEU A O 1
ATOM 799 N N . ASP A 1 106 ? -7.186 0.056 28.983 1.00 74.50 106 ASP A N 1
ATOM 800 C CA . ASP A 1 106 ? -7.966 0.839 29.946 1.00 74.50 106 ASP A CA 1
ATOM 801 C C . ASP A 1 106 ? -8.300 0.063 31.231 1.00 74.50 106 ASP A C 1
ATOM 803 O O . ASP A 1 106 ? -8.517 0.667 32.282 1.00 74.50 106 ASP A O 1
ATOM 807 N N . THR A 1 107 ? -8.263 -1.270 31.165 1.00 70.25 107 THR A N 1
ATOM 808 C CA . THR A 1 107 ? -8.662 -2.170 32.249 1.00 70.25 107 THR A CA 1
ATOM 809 C C . THR A 1 107 ? -7.509 -3.082 32.674 1.00 70.25 107 THR A C 1
ATOM 811 O O . THR A 1 107 ? -6.761 -3.605 31.844 1.00 70.25 107 THR A O 1
ATOM 814 N N . ASP A 1 108 ? -7.376 -3.316 33.983 1.00 70.31 108 ASP A N 1
ATOM 815 C CA . ASP A 1 108 ? -6.410 -4.276 34.522 1.00 70.31 108 ASP A CA 1
ATOM 816 C C . ASP A 1 108 ? -6.671 -5.688 33.967 1.00 70.31 108 ASP A C 1
ATOM 818 O O . ASP A 1 108 ? -7.806 -6.160 33.899 1.00 70.31 108 ASP A O 1
ATOM 822 N N . GLY A 1 109 ? -5.599 -6.368 33.553 1.00 72.38 109 GLY A N 1
ATOM 823 C CA . GLY A 1 109 ? -5.666 -7.698 32.938 1.00 72.38 109 GLY A CA 1
ATOM 824 C C . GLY A 1 109 ? -5.782 -7.701 31.409 1.00 72.38 109 GLY A C 1
ATOM 825 O O . GLY A 1 109 ? -5.673 -8.768 30.807 1.00 72.38 109 GLY A O 1
ATOM 826 N N . GLN A 1 110 ? -5.934 -6.541 30.763 1.00 74.06 110 GLN A N 1
ATOM 827 C CA . GLN A 1 110 ? -5.807 -6.438 29.309 1.00 74.06 110 GLN A CA 1
ATOM 828 C C . GLN A 1 110 ? -4.337 -6.495 28.875 1.00 74.06 110 GLN A C 1
ATOM 830 O O . GLN A 1 110 ? -3.440 -5.935 29.518 1.00 74.06 110 GLN A O 1
ATOM 835 N N . ALA A 1 11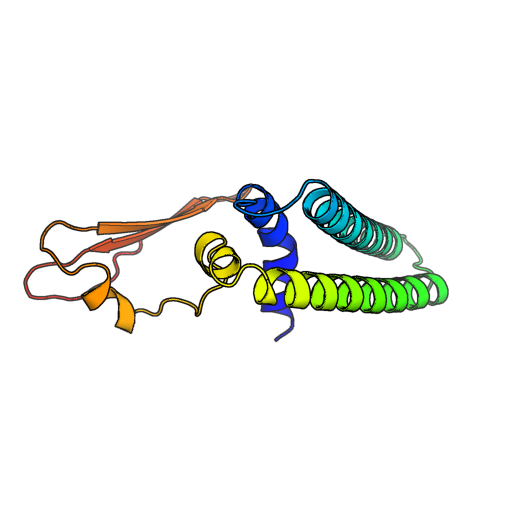1 ? -4.102 -7.151 27.741 1.00 76.12 111 ALA A N 1
ATOM 836 C CA . ALA A 1 111 ? -2.811 -7.173 27.078 1.00 76.12 111 ALA A CA 1
ATOM 837 C C . ALA A 1 111 ? -2.989 -6.954 25.573 1.00 76.12 111 ALA A C 1
ATOM 839 O O . ALA A 1 111 ? -3.881 -7.527 24.948 1.00 76.12 111 ALA A O 1
ATOM 840 N N . LEU A 1 112 ? -2.113 -6.137 25.001 1.00 72.62 112 LEU A N 1
ATOM 841 C CA . LEU A 1 112 ? -1.996 -5.913 23.571 1.00 72.62 112 LEU A CA 1
ATOM 842 C C . LEU A 1 112 ? -0.827 -6.751 23.066 1.00 72.62 112 LEU A C 1
ATOM 844 O O . LEU A 1 112 ? 0.312 -6.550 23.488 1.00 72.62 112 LEU A O 1
ATOM 848 N N . LEU A 1 113 ? -1.118 -7.674 22.155 1.00 72.06 113 LEU A N 1
ATOM 849 C CA . LEU A 1 113 ? -0.112 -8.439 21.437 1.00 72.06 113 LEU A CA 1
ATOM 850 C C . LEU A 1 113 ? -0.049 -7.936 19.998 1.00 72.06 113 LEU A C 1
ATOM 852 O O . LEU A 1 113 ? -1.023 -8.038 19.255 1.00 72.06 113 LEU A O 1
ATOM 856 N N . GLN A 1 114 ? 1.111 -7.437 19.599 1.00 70.38 114 GLN A N 1
ATOM 857 C CA . GLN A 1 114 ? 1.426 -7.168 18.206 1.00 70.38 114 GLN A CA 1
ATOM 858 C C . GLN A 1 114 ? 2.511 -8.137 17.766 1.00 70.38 114 GLN A C 1
ATOM 860 O O . GLN A 1 114 ? 3.488 -8.337 18.480 1.00 70.38 114 GLN A O 1
ATOM 865 N N . PHE A 1 115 ? 2.351 -8.743 16.597 1.00 65.19 115 PHE A N 1
ATOM 866 C CA . PHE A 1 115 ? 3.355 -9.648 16.066 1.00 65.19 115 PHE A CA 1
ATOM 867 C C . PHE A 1 115 ? 3.616 -9.374 14.589 1.00 65.19 115 PHE A C 1
ATOM 869 O O . PHE A 1 115 ? 2.717 -8.989 13.840 1.00 65.19 115 PHE A O 1
ATOM 876 N N . LEU A 1 116 ? 4.869 -9.552 14.192 1.00 65.75 116 LEU A N 1
ATOM 877 C CA . LEU A 1 116 ? 5.326 -9.523 12.813 1.00 65.75 116 LEU A CA 1
ATOM 878 C C . LEU A 1 116 ? 5.912 -10.899 12.517 1.00 65.75 116 LEU A C 1
ATOM 880 O O . LEU A 1 116 ? 6.790 -11.354 13.243 1.00 65.75 116 LEU A O 1
ATOM 884 N N . VAL A 1 117 ? 5.415 -11.546 11.471 1.00 70.75 117 VAL A N 1
ATOM 885 C CA . VAL A 1 117 ? 5.976 -12.798 10.960 1.00 70.75 117 VAL A CA 1
ATOM 886 C C . VAL A 1 117 ? 6.607 -12.492 9.617 1.00 70.75 117 VAL A C 1
ATOM 888 O O . VAL A 1 117 ? 5.941 -11.922 8.747 1.00 70.75 117 VAL A O 1
ATOM 891 N N . ASP A 1 118 ? 7.859 -12.884 9.443 1.00 65.94 118 ASP A N 1
ATOM 892 C CA . ASP A 1 118 ? 8.454 -13.033 8.125 1.00 65.94 118 ASP A CA 1
ATOM 893 C C . ASP A 1 118 ? 9.006 -14.455 7.932 1.00 65.94 118 ASP A C 1
ATOM 895 O O . ASP A 1 118 ? 8.746 -15.364 8.719 1.00 65.94 118 ASP A O 1
ATOM 899 N N . GLU A 1 119 ? 9.673 -14.677 6.804 1.00 67.88 119 GLU A N 1
ATOM 900 C CA . GLU A 1 119 ? 10.250 -15.972 6.427 1.00 67.88 119 GLU A CA 1
ATOM 901 C C . GLU A 1 119 ? 11.437 -16.408 7.308 1.00 67.88 119 GLU A C 1
ATOM 903 O O . GLU A 1 119 ? 11.804 -17.582 7.279 1.00 67.88 119 GLU A O 1
ATOM 908 N N . HIS A 1 120 ? 12.022 -15.499 8.091 1.00 62.97 120 HIS A N 1
ATOM 909 C CA . HIS A 1 120 ? 13.198 -15.752 8.919 1.00 62.97 120 HIS A CA 1
ATOM 910 C C . HIS A 1 120 ? 12.885 -15.720 10.417 1.00 62.97 120 HIS A C 1
ATOM 912 O O . HIS A 1 120 ? 13.477 -16.506 11.151 1.00 62.97 120 HIS A O 1
ATOM 918 N N . ASP A 1 121 ? 11.968 -14.859 10.866 1.00 59.03 121 ASP A N 1
ATOM 919 C CA . ASP A 1 121 ? 11.704 -14.636 12.286 1.00 59.03 121 ASP A CA 1
ATOM 920 C C . ASP A 1 121 ? 10.251 -14.239 12.603 1.00 59.03 121 ASP A C 1
ATOM 922 O O . ASP A 1 121 ? 9.472 -13.770 11.767 1.00 59.03 121 ASP A O 1
ATOM 926 N N . VAL A 1 122 ? 9.902 -14.400 13.883 1.00 72.94 122 VAL A N 1
ATOM 927 C CA . VAL A 1 122 ? 8.670 -13.874 14.477 1.00 72.94 122 VAL A CA 1
ATOM 928 C C . VAL A 1 122 ? 9.043 -12.860 15.551 1.00 72.94 122 VAL A C 1
ATOM 930 O O . VAL A 1 122 ? 9.614 -13.210 16.578 1.00 72.94 122 VAL A O 1
ATOM 933 N N . LEU A 1 123 ? 8.672 -11.599 15.350 1.00 66.06 123 LEU A N 1
ATOM 934 C CA . LEU A 1 123 ? 8.770 -10.570 16.381 1.00 66.06 123 LEU A CA 1
ATOM 935 C C . LEU A 1 123 ? 7.435 -10.471 17.115 1.00 66.06 123 LEU A C 1
ATOM 937 O O . LEU A 1 123 ? 6.424 -10.161 16.491 1.00 66.06 123 LEU A O 1
ATOM 941 N N . MET A 1 124 ? 7.430 -10.668 18.434 1.00 69.69 124 MET A N 1
ATOM 942 C CA . MET A 1 124 ? 6.254 -10.469 19.288 1.00 69.69 124 MET A CA 1
ATOM 943 C C . MET A 1 124 ? 6.486 -9.314 20.269 1.00 69.69 124 MET A C 1
ATOM 945 O O . MET A 1 124 ? 7.449 -9.289 21.032 1.00 69.69 124 MET A O 1
ATOM 949 N N . LEU A 1 125 ? 5.566 -8.357 20.280 1.00 67.88 125 LEU A N 1
ATOM 950 C CA . LEU A 1 125 ? 5.517 -7.235 21.209 1.00 67.88 125 LEU A CA 1
ATOM 951 C C . LEU A 1 125 ? 4.288 -7.397 22.097 1.00 67.88 125 LEU A C 1
ATOM 953 O O . LEU A 1 125 ? 3.160 -7.397 21.606 1.00 67.88 125 LEU A O 1
ATOM 957 N N . LEU A 1 126 ? 4.511 -7.525 23.405 1.00 75.50 126 LEU A N 1
ATOM 958 C CA . LEU A 1 126 ? 3.448 -7.594 24.399 1.00 75.50 126 LEU A CA 1
ATOM 959 C C . LEU A 1 126 ? 3.472 -6.325 25.255 1.00 75.50 126 LEU A C 1
ATOM 961 O O . LEU A 1 126 ? 4.456 -6.032 25.939 1.00 75.50 126 LEU A O 1
ATOM 965 N N . ALA A 1 127 ? 2.368 -5.590 25.246 1.00 74.31 127 ALA A N 1
ATOM 966 C CA . ALA A 1 127 ? 2.116 -4.513 26.190 1.00 74.31 127 ALA A CA 1
ATOM 967 C C . ALA A 1 127 ? 1.009 -4.946 27.155 1.00 74.31 127 ALA A C 1
ATOM 969 O O . ALA A 1 127 ? -0.041 -5.425 26.739 1.00 74.31 127 ALA A O 1
ATOM 970 N N . SER A 1 128 ? 1.241 -4.779 28.451 1.00 77.56 128 SER A N 1
ATOM 971 C CA . SER A 1 128 ? 0.262 -5.081 29.497 1.00 77.56 128 SER A CA 1
ATOM 972 C C . SER A 1 128 ? 0.349 -4.026 30.584 1.00 77.56 128 SER A C 1
ATOM 974 O O . SER A 1 128 ? 1.450 -3.587 30.929 1.00 77.56 128 SER A O 1
ATOM 976 N N . ARG A 1 129 ? -0.785 -3.661 31.179 1.00 69.06 129 ARG A N 1
ATOM 977 C CA . ARG A 1 129 ? -0.791 -2.812 32.369 1.00 69.06 129 ARG A CA 1
ATOM 978 C C . ARG A 1 129 ? -0.340 -3.647 33.570 1.00 69.06 129 ARG A C 1
ATOM 980 O O . ARG A 1 129 ? -1.006 -4.607 33.943 1.00 69.06 129 ARG A O 1
ATOM 987 N N . LYS A 1 130 ? 0.797 -3.292 34.174 1.00 64.25 130 LYS A N 1
ATOM 988 C CA . LYS A 1 130 ? 1.200 -3.811 35.485 1.00 64.25 130 LYS A CA 1
ATOM 989 C C . LYS A 1 130 ? 0.813 -2.765 36.520 1.00 64.25 130 LYS A C 1
ATOM 991 O O . LYS A 1 130 ? 1.172 -1.597 36.372 1.00 64.25 130 LYS A O 1
ATOM 996 N N . THR A 1 131 ? 0.068 -3.152 37.549 1.00 51.03 131 THR A N 1
ATOM 997 C CA . THR A 1 131 ? -0.344 -2.241 38.623 1.00 51.03 131 THR A CA 1
ATOM 998 C C . THR A 1 131 ? 0.902 -1.538 39.186 1.00 51.03 131 THR A C 1
ATOM 1000 O O . THR A 1 131 ? 1.799 -2.189 39.719 1.00 51.03 131 THR A O 1
ATOM 1003 N N . GLY A 1 132 ? 1.006 -0.220 38.983 1.00 54.56 132 GLY A N 1
ATOM 1004 C CA . GLY A 1 132 ? 2.134 0.605 39.438 1.00 54.56 132 GLY A CA 1
ATOM 1005 C C . GLY A 1 132 ? 3.318 0.796 38.471 1.00 54.56 132 GLY A C 1
ATOM 1006 O O . GLY A 1 132 ? 4.212 1.566 38.810 1.00 54.56 132 GLY A O 1
ATOM 1007 N N . GLN A 1 133 ? 3.346 0.177 37.282 1.00 50.06 133 GLN A N 1
ATOM 1008 C CA . GLN A 1 133 ? 4.378 0.413 36.253 1.00 50.06 133 GLN A CA 1
ATOM 1009 C C . GLN A 1 133 ? 3.800 0.268 34.834 1.00 50.06 133 GLN A C 1
ATOM 1011 O O . GLN A 1 133 ? 3.433 -0.827 34.410 1.00 50.06 133 GLN A O 1
ATOM 1016 N N . ALA A 1 134 ? 3.768 1.363 34.069 1.00 45.34 134 ALA A N 1
ATOM 1017 C CA . ALA A 1 134 ? 3.605 1.293 32.618 1.00 45.34 134 ALA A CA 1
ATOM 1018 C C . ALA A 1 134 ? 4.926 0.799 32.006 1.00 45.34 134 ALA A C 1
ATOM 1020 O O . ALA A 1 134 ? 5.977 1.388 32.258 1.00 45.34 134 ALA A O 1
ATOM 1021 N N . GLY A 1 135 ? 4.899 -0.289 31.237 1.00 54.19 135 GLY A N 1
ATOM 1022 C CA . GLY A 1 135 ? 6.105 -0.832 30.618 1.00 54.19 135 GLY A CA 1
ATOM 1023 C C . GLY A 1 135 ? 5.800 -1.756 29.445 1.00 54.19 135 GLY A C 1
ATOM 1024 O O . GLY A 1 135 ? 4.799 -2.469 29.441 1.00 54.19 135 GLY A O 1
ATOM 1025 N N . ILE A 1 136 ? 6.682 -1.731 28.448 1.00 49.56 136 ILE A N 1
ATOM 1026 C CA . ILE A 1 136 ? 6.677 -2.651 27.309 1.00 49.56 136 ILE A CA 1
ATOM 1027 C C . ILE A 1 136 ? 7.607 -3.809 27.663 1.00 49.56 136 ILE A C 1
ATOM 1029 O O . ILE A 1 136 ? 8.757 -3.579 28.039 1.00 49.56 136 ILE A O 1
ATOM 1033 N N . VAL A 1 137 ? 7.127 -5.047 27.537 1.00 55.03 137 VAL A N 1
ATOM 1034 C CA . VAL A 1 137 ? 7.976 -6.234 27.673 1.00 55.03 137 VAL A CA 1
ATOM 1035 C C . VAL A 1 137 ? 8.216 -6.790 26.276 1.00 55.03 137 VAL A C 1
ATOM 1037 O O . VAL A 1 137 ? 7.333 -7.394 25.671 1.00 55.03 137 VAL A O 1
ATOM 1040 N N . GLN A 1 138 ? 9.424 -6.584 25.756 1.00 46.38 138 GLN A N 1
ATOM 1041 C CA . GLN A 1 138 ? 9.872 -7.256 24.542 1.00 46.38 138 GLN A CA 1
ATOM 1042 C C . GLN A 1 138 ? 10.312 -8.678 24.909 1.00 46.38 138 GLN A C 1
ATOM 1044 O O . GLN A 1 138 ? 11.208 -8.853 25.736 1.00 46.38 138 GLN A O 1
ATOM 1049 N N . LYS A 1 139 ? 9.690 -9.691 24.301 1.00 48.06 139 LYS A N 1
ATOM 1050 C CA . LYS A 1 139 ? 10.226 -11.055 24.282 1.00 48.06 139 LYS A CA 1
ATOM 1051 C C . LYS A 1 139 ? 10.675 -11.352 22.855 1.00 48.06 139 LYS A C 1
ATOM 1053 O O . LYS A 1 139 ? 9.847 -11.326 21.950 1.00 48.06 139 LYS A O 1
ATOM 1058 N N . ALA A 1 140 ? 11.984 -11.530 22.696 1.00 42.06 140 ALA A N 1
ATOM 1059 C CA . ALA A 1 140 ? 12.581 -12.138 21.513 1.00 42.06 140 ALA A CA 1
ATOM 1060 C C . ALA A 1 140 ? 12.389 -13.656 21.576 1.00 42.06 140 ALA A C 1
ATOM 1062 O O . ALA A 1 140 ? 12.419 -14.191 22.713 1.00 42.06 140 ALA A O 1
#